Protein AF-A0A7J9D6Z8-F1 (afdb_monomer)

S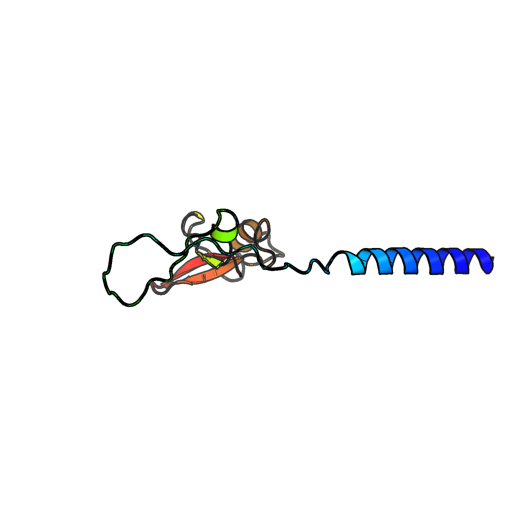tructure (mmCIF, N/CA/C/O backbone):
data_AF-A0A7J9D6Z8-F1
#
_entry.id   AF-A0A7J9D6Z8-F1
#
loop_
_atom_site.group_PDB
_atom_site.id
_atom_site.type_symbol
_atom_site.label_atom_id
_atom_site.label_alt_id
_atom_site.label_comp_id
_atom_site.label_asym_id
_atom_site.label_entity_id
_atom_site.label_seq_id
_atom_site.pdbx_PDB_ins_code
_atom_site.Cartn_x
_atom_site.Cartn_y
_atom_site.Cartn_z
_atom_site.occupancy
_atom_site.B_iso_or_equiv
_atom_site.auth_seq_id
_atom_site.auth_comp_id
_atom_site.auth_asym_id
_atom_site.auth_atom_id
_atom_site.pdbx_PDB_model_num
ATOM 1 N N . MET A 1 1 ? 38.909 1.991 31.484 1.00 69.38 1 MET A N 1
ATOM 2 C CA . MET A 1 1 ? 37.449 2.031 31.213 1.00 69.38 1 MET A CA 1
ATOM 3 C C . MET A 1 1 ? 37.018 3.200 30.320 1.00 69.38 1 MET A C 1
ATOM 5 O O . MET A 1 1 ? 36.115 3.006 29.520 1.00 69.38 1 MET A O 1
ATOM 9 N N . ALA A 1 2 ? 37.644 4.384 30.398 1.00 78.81 2 ALA A N 1
ATOM 10 C CA . ALA A 1 2 ? 37.302 5.527 29.532 1.00 78.81 2 ALA A CA 1
ATOM 11 C C . ALA A 1 2 ? 37.660 5.314 28.044 1.00 78.81 2 ALA A C 1
ATOM 13 O O . ALA A 1 2 ? 36.852 5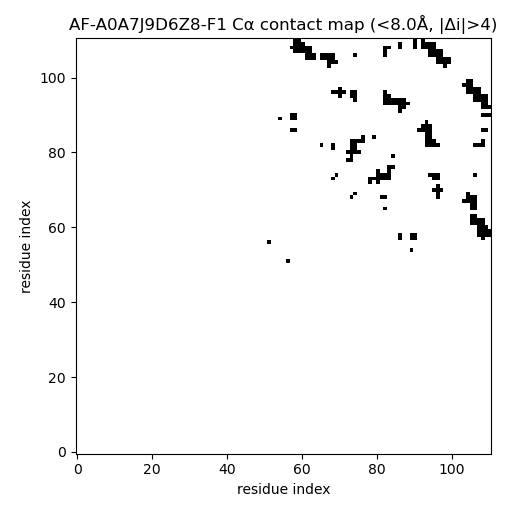.605 27.170 1.00 78.81 2 ALA A O 1
ATOM 14 N N . ILE A 1 3 ? 38.828 4.724 27.762 1.00 82.50 3 ILE A N 1
ATOM 15 C CA . ILE A 1 3 ? 39.296 4.440 26.390 1.00 82.50 3 ILE A CA 1
ATOM 16 C C . ILE A 1 3 ? 38.344 3.481 25.661 1.00 82.50 3 ILE A C 1
ATOM 18 O O . ILE A 1 3 ? 38.007 3.696 24.505 1.00 82.50 3 ILE A O 1
ATOM 22 N N . LEU A 1 4 ? 37.839 2.465 26.365 1.00 80.81 4 LEU A N 1
ATOM 23 C CA . LEU A 1 4 ? 36.901 1.499 25.799 1.00 80.81 4 LEU A CA 1
ATOM 24 C C . LEU A 1 4 ? 35.569 2.162 25.394 1.00 80.81 4 LEU A C 1
ATOM 26 O O . LEU A 1 4 ? 35.044 1.875 24.325 1.00 80.81 4 LEU A O 1
ATOM 30 N N . LYS A 1 5 ? 35.063 3.112 26.196 1.00 81.31 5 LYS A N 1
ATOM 31 C CA . LYS A 1 5 ? 33.860 3.897 25.859 1.00 81.31 5 LYS A CA 1
ATOM 32 C C . LYS A 1 5 ? 34.067 4.794 24.637 1.00 81.31 5 LYS A C 1
ATOM 34 O O . LYS A 1 5 ? 33.159 4.922 23.822 1.00 81.31 5 LYS A O 1
ATOM 39 N N . LEU A 1 6 ? 35.254 5.387 24.503 1.00 81.44 6 LEU A N 1
ATOM 40 C CA . LEU A 1 6 ? 35.615 6.181 23.328 1.00 81.44 6 LEU A CA 1
ATOM 41 C C . LEU A 1 6 ? 35.620 5.310 22.069 1.00 81.44 6 LEU A C 1
ATOM 43 O O . LEU A 1 6 ? 34.989 5.683 21.088 1.00 81.44 6 LEU A O 1
ATOM 47 N N . LEU A 1 7 ? 36.236 4.126 22.120 1.00 84.88 7 LEU A N 1
ATOM 48 C CA . LEU A 1 7 ? 36.262 3.195 20.986 1.00 84.88 7 LEU A CA 1
ATOM 49 C C . LEU A 1 7 ? 34.854 2.768 20.546 1.00 84.88 7 LEU A C 1
ATOM 51 O O . LEU A 1 7 ? 34.571 2.779 19.352 1.00 84.88 7 LEU A O 1
ATOM 55 N N . PHE A 1 8 ? 33.954 2.466 21.487 1.00 85.44 8 PHE A N 1
ATOM 56 C CA . PHE A 1 8 ? 32.563 2.138 21.156 1.00 85.44 8 PHE A CA 1
ATOM 57 C C . PHE A 1 8 ? 31.804 3.322 20.544 1.00 85.44 8 PHE A C 1
ATOM 59 O O . PHE A 1 8 ? 31.066 3.135 19.582 1.00 85.44 8 PHE A O 1
ATOM 66 N N . SER A 1 9 ? 32.014 4.538 21.055 1.00 85.88 9 SER A N 1
ATOM 67 C CA . SER A 1 9 ? 31.397 5.749 20.501 1.00 85.88 9 SER A CA 1
ATOM 68 C C . SER A 1 9 ? 31.870 6.030 19.069 1.00 85.88 9 SER A C 1
ATOM 70 O O . SER A 1 9 ? 31.058 6.262 18.174 1.00 85.88 9 SER A O 1
ATOM 72 N N . PHE A 1 10 ? 33.180 5.923 18.820 1.00 86.44 10 PHE A N 1
ATOM 73 C CA . PHE A 1 10 ? 33.747 6.087 17.481 1.00 86.44 10 PHE A CA 1
ATOM 74 C C . PHE A 1 10 ? 33.269 5.002 16.514 1.00 86.44 10 PHE A C 1
ATOM 76 O O . PHE A 1 10 ? 32.935 5.317 15.376 1.00 86.44 10 PHE A O 1
ATOM 83 N N . LEU A 1 11 ? 33.186 3.744 16.960 1.00 88.50 11 LEU A N 1
ATOM 84 C CA . LEU A 1 11 ? 32.679 2.646 16.138 1.00 88.50 11 LEU A CA 1
ATOM 85 C C . LEU A 1 11 ? 31.225 2.893 15.709 1.00 88.50 11 LEU A C 1
ATOM 87 O O . LEU A 1 11 ? 30.910 2.764 14.530 1.00 88.50 11 LEU A O 1
ATOM 91 N N . MET A 1 12 ? 30.361 3.307 16.639 1.00 85.44 12 MET A N 1
ATOM 92 C CA . MET A 1 12 ? 28.957 3.612 16.340 1.00 85.44 12 MET A CA 1
ATOM 93 C C . MET A 1 12 ? 28.811 4.789 15.375 1.00 85.44 12 MET A C 1
ATOM 95 O O . MET A 1 12 ? 27.993 4.732 14.460 1.00 85.44 12 MET A O 1
ATOM 99 N N . LEU A 1 13 ? 29.638 5.829 15.525 1.00 86.06 13 LEU A N 1
ATOM 100 C CA . LEU A 1 13 ? 29.644 6.966 14.608 1.00 86.06 13 LEU A CA 1
ATOM 101 C C . LEU A 1 13 ? 30.069 6.552 13.192 1.00 86.06 13 LEU A C 1
ATOM 103 O O . LEU A 1 13 ? 29.459 6.986 12.220 1.00 86.06 13 LEU A O 1
ATOM 107 N N . MET A 1 14 ? 31.084 5.693 13.066 1.00 83.56 14 MET A N 1
ATOM 108 C CA . MET A 1 14 ? 31.531 5.195 11.762 1.00 83.56 14 MET A CA 1
ATOM 109 C C . MET A 1 14 ? 30.462 4.330 11.088 1.00 83.56 14 MET A C 1
ATOM 111 O O . MET A 1 14 ? 30.209 4.520 9.902 1.00 83.56 14 MET A O 1
ATOM 115 N N . ILE A 1 15 ? 29.787 3.454 11.842 1.00 82.38 15 ILE A N 1
ATOM 116 C CA . ILE A 1 15 ? 28.663 2.648 11.336 1.00 82.38 15 ILE A CA 1
ATOM 117 C C . ILE A 1 15 ? 27.521 3.560 10.867 1.00 82.38 15 ILE A C 1
ATOM 119 O O . ILE A 1 15 ? 27.031 3.410 9.749 1.00 82.38 15 ILE A O 1
ATOM 123 N N . TYR A 1 16 ? 27.147 4.557 11.674 1.00 82.75 16 TYR A N 1
ATOM 124 C CA . TYR A 1 16 ? 26.110 5.527 11.319 1.00 82.75 16 TYR A CA 1
ATOM 125 C C . TYR A 1 16 ? 26.449 6.289 10.028 1.00 82.75 16 TYR A C 1
ATOM 127 O O . TYR A 1 16 ? 25.622 6.386 9.124 1.00 82.75 16 TYR A O 1
ATOM 135 N N . LEU A 1 17 ? 27.689 6.770 9.893 1.00 74.38 17 LEU A N 1
ATOM 136 C CA . LEU A 1 17 ? 28.152 7.467 8.690 1.00 74.38 17 LEU A CA 1
ATOM 137 C C . LEU A 1 17 ? 28.165 6.568 7.445 1.00 74.38 17 LEU A C 1
ATOM 139 O O . LEU A 1 17 ? 27.920 7.066 6.347 1.00 74.38 17 LEU A O 1
ATOM 143 N N . THR A 1 18 ? 28.439 5.266 7.582 1.00 71.69 18 THR A N 1
ATOM 144 C CA . THR A 1 18 ? 28.346 4.328 6.452 1.00 71.69 18 THR A CA 1
ATOM 145 C C . THR A 1 18 ? 26.906 4.046 6.041 1.00 71.69 18 THR A C 1
ATOM 147 O O . THR A 1 18 ? 26.643 3.989 4.8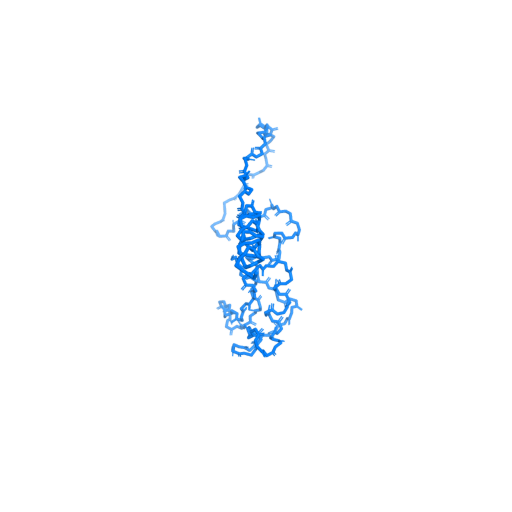44 1.00 71.69 18 THR A O 1
ATOM 150 N N . SER A 1 19 ? 25.971 3.948 6.992 1.00 62.22 19 SER A N 1
ATOM 151 C CA . SER A 1 19 ? 24.548 3.752 6.687 1.00 62.22 19 SER A CA 1
ATOM 152 C C . SER A 1 19 ? 23.953 4.947 5.939 1.00 62.22 19 SER A C 1
ATOM 154 O O . SER A 1 19 ? 23.237 4.759 4.967 1.00 62.22 19 SER A O 1
ATOM 156 N N . VAL A 1 20 ? 24.308 6.180 6.323 1.00 63.03 20 VAL A N 1
ATOM 157 C CA . VAL A 1 20 ? 23.796 7.403 5.668 1.00 63.03 20 VAL A CA 1
ATOM 158 C C . VAL A 1 20 ? 24.329 7.577 4.235 1.00 63.03 20 VAL A C 1
ATOM 160 O O . VAL A 1 20 ? 23.689 8.220 3.409 1.00 63.03 20 VAL A O 1
ATOM 163 N N . ARG A 1 21 ? 25.489 6.998 3.895 1.00 57.66 21 ARG A N 1
ATOM 164 C CA . ARG A 1 21 ? 26.068 7.093 2.539 1.00 57.66 21 ARG A CA 1
ATOM 165 C C . ARG A 1 21 ? 25.448 6.132 1.518 1.00 57.66 21 ARG A C 1
ATOM 167 O O . ARG A 1 21 ? 25.812 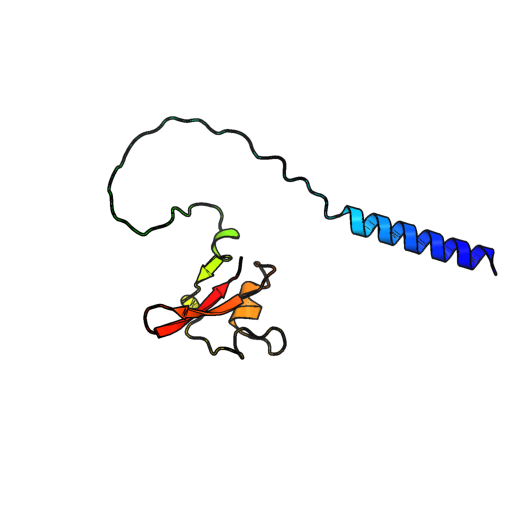6.217 0.348 1.00 57.66 21 ARG A O 1
ATOM 174 N N . ALA A 1 22 ? 24.548 5.235 1.923 1.00 50.03 22 ALA A N 1
ATOM 175 C CA . ALA A 1 22 ? 23.922 4.277 1.011 1.00 50.03 22 ALA A CA 1
ATOM 176 C C . ALA A 1 22 ? 22.794 4.880 0.143 1.00 50.03 22 ALA A C 1
ATOM 178 O O . ALA A 1 22 ? 22.460 4.290 -0.878 1.00 50.03 22 ALA A O 1
ATOM 179 N N . ASP A 1 23 ? 22.280 6.073 0.474 1.00 51.44 23 ASP A N 1
ATOM 180 C CA . ASP A 1 23 ? 21.116 6.689 -0.197 1.00 51.44 23 ASP A CA 1
ATOM 181 C C . ASP A 1 23 ? 21.453 7.811 -1.194 1.00 51.44 23 ASP A C 1
ATOM 183 O O . ASP A 1 23 ? 20.579 8.541 -1.654 1.00 51.44 23 ASP A O 1
ATOM 187 N N . THR A 1 24 ? 22.724 7.984 -1.568 1.00 52.38 24 THR A N 1
ATOM 188 C CA . THR A 1 24 ? 23.115 8.967 -2.600 1.00 52.38 24 THR A CA 1
ATOM 189 C C . THR A 1 24 ? 23.531 8.284 -3.901 1.00 52.38 24 THR A C 1
ATOM 191 O O . THR A 1 24 ? 24.626 8.497 -4.416 1.00 52.38 24 THR A O 1
ATOM 194 N N . GLN A 1 25 ? 22.645 7.457 -4.464 1.00 47.69 25 GLN A N 1
ATOM 195 C CA . GLN A 1 25 ? 22.709 7.126 -5.888 1.00 47.69 25 GLN A CA 1
ATOM 196 C C . GLN A 1 25 ? 22.101 8.285 -6.677 1.00 47.69 25 GLN A C 1
ATOM 198 O O . GLN A 1 25 ? 20.894 8.388 -6.876 1.00 47.69 25 GLN A O 1
ATOM 203 N N . ILE A 1 26 ? 22.985 9.180 -7.112 1.00 52.22 26 ILE A N 1
ATOM 204 C CA . ILE A 1 26 ? 22.732 10.104 -8.212 1.00 52.22 26 ILE A CA 1
ATOM 205 C C . ILE A 1 26 ? 22.407 9.239 -9.438 1.00 52.22 26 ILE A C 1
ATOM 207 O O . ILE A 1 26 ? 23.303 8.655 -10.048 1.00 52.22 26 ILE A O 1
ATOM 211 N N . HIS A 1 27 ? 21.124 9.130 -9.787 1.00 43.06 27 HIS A N 1
ATOM 212 C CA . HIS A 1 27 ? 20.698 8.586 -11.072 1.00 43.06 27 HIS A CA 1
ATOM 213 C C . HIS A 1 27 ? 21.056 9.616 -12.151 1.00 43.06 27 HIS A C 1
ATOM 215 O O . HIS A 1 27 ? 20.284 10.523 -12.441 1.00 43.06 27 HIS A O 1
ATOM 221 N N . ASN A 1 28 ? 22.276 9.519 -12.683 1.00 45.34 28 ASN A N 1
ATOM 222 C CA . ASN A 1 28 ? 22.661 10.215 -13.905 1.00 45.34 28 ASN A CA 1
ATOM 223 C C . ASN A 1 28 ? 21.856 9.624 -15.068 1.00 45.34 28 ASN A C 1
ATOM 225 O O . ASN A 1 28 ? 21.897 8.415 -15.307 1.00 45.34 28 ASN A O 1
ATOM 229 N N . ASP A 1 29 ? 21.133 10.500 -15.760 1.00 43.69 29 ASP A N 1
ATOM 230 C CA . ASP A 1 29 ? 20.260 10.196 -16.885 1.00 43.69 29 ASP A CA 1
ATOM 231 C C . ASP A 1 29 ? 20.919 9.296 -17.942 1.00 43.69 29 ASP A C 1
ATOM 233 O O . ASP A 1 29 ? 22.057 9.493 -18.377 1.00 43.69 29 ASP A O 1
ATOM 237 N N . SER A 1 30 ? 20.153 8.290 -18.360 1.00 55.75 30 SER A N 1
ATOM 238 C CA . SER A 1 30 ? 20.490 7.351 -19.428 1.00 55.75 30 SER A CA 1
ATOM 239 C C . SER A 1 30 ? 20.542 8.005 -20.823 1.00 55.75 30 SER A C 1
ATOM 241 O O . SER A 1 30 ? 19.969 9.074 -21.039 1.00 55.75 30 SER A O 1
ATOM 243 N N . PRO A 1 31 ? 21.219 7.354 -21.792 1.00 52.19 31 PRO A N 1
ATOM 244 C CA . PRO A 1 31 ? 21.597 7.950 -23.067 1.00 52.19 31 PRO A CA 1
ATOM 245 C C . PRO A 1 31 ? 20.429 8.115 -24.046 1.00 52.19 31 PRO A C 1
ATOM 247 O O . PRO A 1 31 ? 19.500 7.311 -24.114 1.00 52.19 31 PRO A O 1
ATOM 250 N N . ILE A 1 32 ? 20.559 9.170 -24.849 1.00 51.34 32 ILE A N 1
ATOM 251 C CA . ILE A 1 32 ? 19.757 9.536 -26.018 1.00 51.34 32 ILE A CA 1
ATOM 252 C C . ILE A 1 32 ? 19.669 8.342 -26.982 1.00 51.34 32 ILE A C 1
ATOM 254 O O . ILE A 1 32 ? 20.701 7.883 -27.471 1.00 51.34 32 ILE A O 1
ATOM 258 N N . ILE A 1 33 ? 18.454 7.881 -27.305 1.00 44.53 33 ILE A N 1
ATOM 259 C CA . ILE A 1 33 ? 18.224 6.998 -28.457 1.00 44.53 33 ILE A CA 1
ATOM 260 C C . ILE A 1 33 ? 17.326 7.715 -29.466 1.00 44.53 33 ILE A C 1
ATOM 262 O O . ILE A 1 33 ? 16.149 7.964 -29.228 1.00 44.53 33 ILE A O 1
ATOM 266 N N . ASP A 1 34 ? 18.014 8.092 -30.537 1.00 35.75 34 ASP A N 1
ATOM 267 C CA . ASP A 1 34 ? 17.658 8.273 -31.940 1.00 35.75 34 ASP A CA 1
ATOM 268 C C . ASP A 1 34 ? 16.196 8.515 -32.356 1.00 35.75 34 ASP A C 1
ATOM 270 O O . ASP A 1 34 ? 15.271 7.734 -32.133 1.00 35.75 34 ASP A O 1
ATOM 274 N N . ARG A 1 35 ? 16.042 9.624 -33.073 1.00 52.84 35 ARG A N 1
ATOM 275 C CA . ARG A 1 35 ? 14.822 10.167 -33.653 1.00 52.84 35 ARG A CA 1
ATOM 276 C C . ARG A 1 35 ? 14.812 9.717 -35.105 1.00 52.84 35 ARG A C 1
ATOM 278 O O . ARG A 1 35 ? 15.505 10.353 -35.882 1.00 52.84 35 ARG A O 1
ATOM 285 N N . ASN A 1 36 ? 14.072 8.652 -35.440 1.00 59.16 36 ASN A N 1
ATOM 286 C CA . ASN A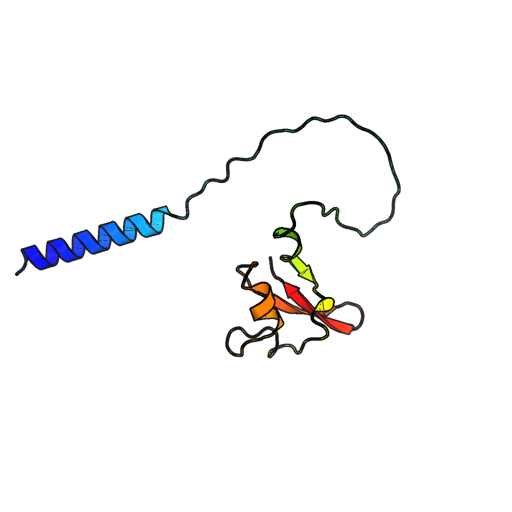 1 36 ? 13.510 8.387 -36.778 1.00 59.16 36 ASN A CA 1
ATOM 287 C C . ASN A 1 36 ? 12.729 7.054 -36.832 1.00 59.16 36 ASN A C 1
ATOM 289 O O . ASN A 1 36 ? 13.320 6.007 -37.075 1.00 59.16 36 ASN A O 1
ATOM 293 N N . SER A 1 37 ? 11.397 7.093 -36.706 1.00 45.72 37 SER A N 1
ATOM 294 C CA . SER A 1 37 ? 10.494 6.271 -37.539 1.00 45.72 37 SER A CA 1
ATOM 295 C C . SER A 1 37 ? 9.031 6.751 -37.415 1.00 45.72 37 SER A C 1
ATOM 297 O O . SER A 1 37 ? 8.659 7.198 -36.329 1.00 45.72 37 SER A O 1
ATOM 299 N N . PRO A 1 38 ? 8.214 6.714 -38.491 1.00 60.41 38 PRO A N 1
ATOM 300 C CA . PRO A 1 38 ? 6.916 7.390 -38.590 1.00 60.41 38 PRO A CA 1
ATOM 301 C C . PRO A 1 38 ? 5.705 6.469 -38.315 1.00 60.41 38 PRO A C 1
ATOM 303 O O . PRO A 1 38 ? 5.838 5.250 -38.411 1.00 60.41 38 PRO A O 1
ATOM 306 N N . PHE A 1 39 ? 4.517 7.091 -38.150 1.00 46.50 39 PHE A N 1
ATOM 307 C CA . PHE A 1 39 ? 3.152 6.526 -38.329 1.00 46.50 39 PHE A CA 1
ATOM 308 C C . PHE A 1 39 ? 2.537 5.862 -37.067 1.00 46.50 39 PHE A C 1
ATOM 310 O O . PHE A 1 39 ? 3.074 4.875 -36.582 1.00 46.50 39 PHE A O 1
ATOM 317 N N . TYR A 1 40 ? 1.445 6.332 -36.440 1.00 46.31 40 TYR A N 1
ATOM 318 C CA . TYR A 1 40 ? 0.208 6.980 -36.922 1.00 46.31 40 TYR A CA 1
ATOM 319 C C . TYR A 1 40 ? -0.311 8.095 -35.984 1.00 46.31 40 TYR A C 1
ATOM 321 O O . TYR A 1 40 ? -0.130 8.022 -34.769 1.00 46.31 40 TYR A O 1
ATOM 329 N N . ASP A 1 41 ? -1.030 9.055 -36.572 1.00 48.81 41 ASP A N 1
ATOM 330 C CA . ASP A 1 41 ? -1.939 10.013 -35.927 1.00 48.81 41 ASP A CA 1
ATOM 331 C C . ASP A 1 41 ? -3.311 9.371 -35.616 1.00 48.81 41 ASP A C 1
ATOM 333 O O . ASP A 1 41 ? -3.847 8.690 -36.488 1.00 48.81 41 ASP A O 1
ATOM 337 N N . ASP A 1 42 ? -3.908 9.639 -34.442 1.00 39.12 42 ASP A N 1
ATOM 338 C CA . ASP A 1 42 ? -5.352 9.928 -34.291 1.00 39.12 42 ASP A CA 1
ATOM 339 C C . ASP A 1 42 ? -5.643 10.585 -32.921 1.00 39.12 42 ASP A C 1
ATOM 341 O O . ASP A 1 42 ? -5.008 10.283 -31.909 1.00 39.12 42 ASP A O 1
ATOM 345 N N . ILE A 1 43 ? -6.580 11.530 -32.907 1.00 66.12 43 ILE A N 1
ATOM 346 C CA . ILE A 1 43 ? -6.893 12.458 -31.818 1.00 66.12 43 ILE A CA 1
ATOM 347 C C . ILE A 1 43 ? -8.103 11.915 -31.055 1.00 66.12 43 ILE A C 1
ATOM 349 O O . ILE A 1 43 ? -9.194 11.872 -31.609 1.00 66.12 43 ILE A O 1
ATOM 353 N N . ASN A 1 44 ? -7.948 11.589 -29.769 1.00 41.28 44 ASN A N 1
ATOM 354 C CA . ASN A 1 44 ? -9.042 11.640 -28.794 1.00 41.28 44 ASN A CA 1
ATOM 355 C C . ASN A 1 44 ? -8.476 12.007 -27.416 1.00 41.28 44 ASN A C 1
ATOM 357 O O . ASN A 1 44 ? -7.525 11.394 -26.933 1.00 41.28 44 ASN A O 1
ATOM 361 N N . GLU A 1 45 ? -9.042 13.049 -26.808 1.00 49.66 45 GLU A N 1
ATOM 362 C CA . GLU A 1 45 ? -8.731 13.482 -25.448 1.00 49.66 45 GLU A CA 1
ATOM 363 C C . GLU A 1 45 ? -8.911 12.321 -24.453 1.00 49.66 45 GLU A C 1
ATOM 365 O O . GLU A 1 45 ? -9.980 11.717 -24.386 1.00 49.66 45 GLU A O 1
ATOM 370 N N . GLY A 1 46 ? -7.873 12.042 -23.654 1.00 49.41 46 GLY A N 1
ATOM 371 C CA . GLY A 1 46 ? -7.973 11.195 -22.460 1.00 49.41 46 GLY A CA 1
ATOM 372 C C . GLY A 1 46 ? -7.344 9.801 -22.546 1.00 49.41 46 GLY A C 1
ATOM 373 O O . GLY A 1 46 ? -8.028 8.817 -22.292 1.00 49.41 46 GLY A O 1
ATOM 374 N N . ALA A 1 47 ? -6.042 9.695 -22.825 1.00 43.66 47 ALA A N 1
ATOM 375 C CA . ALA A 1 47 ? -5.244 8.524 -22.444 1.00 43.66 47 ALA A CA 1
ATOM 376 C C . ALA A 1 47 ? -3.755 8.898 -22.349 1.00 43.66 47 ALA A C 1
ATOM 378 O O . ALA A 1 47 ? -3.142 9.349 -23.315 1.00 43.66 47 ALA A O 1
ATOM 379 N N . GLU A 1 48 ? -3.191 8.745 -21.155 1.00 45.91 48 GLU A N 1
ATOM 380 C CA . GLU A 1 48 ? -1.776 8.942 -20.825 1.00 45.91 48 GLU A CA 1
ATOM 381 C C . GLU A 1 48 ? -0.891 7.911 -21.566 1.00 45.91 48 GLU A C 1
ATOM 383 O O . GLU A 1 48 ? -1.274 6.740 -21.642 1.00 45.91 48 GLU A O 1
ATOM 388 N N . PRO A 1 49 ? 0.295 8.267 -22.105 1.00 49.88 49 PRO A N 1
ATOM 389 C CA . PRO A 1 49 ? 1.132 7.312 -22.818 1.00 49.88 49 PRO A CA 1
ATOM 390 C C . PRO A 1 49 ? 2.024 6.575 -21.815 1.00 49.88 49 PRO A C 1
ATOM 392 O O . PRO A 1 49 ? 3.078 7.079 -21.427 1.00 49.88 49 PRO A O 1
ATOM 395 N N . VAL A 1 50 ? 1.640 5.370 -21.392 1.00 44.41 50 VAL A N 1
ATOM 396 C CA . VAL A 1 50 ? 2.490 4.564 -20.502 1.00 44.41 50 VAL A CA 1
ATOM 397 C C . VAL A 1 50 ? 2.937 3.287 -21.199 1.00 44.41 50 VAL A C 1
ATOM 399 O O . VAL A 1 50 ? 2.291 2.249 -21.149 1.00 44.41 50 VAL A O 1
ATOM 402 N N . ALA A 1 51 ? 4.121 3.362 -21.801 1.00 58.81 51 ALA A N 1
ATOM 403 C CA . ALA A 1 51 ? 4.980 2.203 -21.981 1.00 58.81 51 ALA A CA 1
ATOM 404 C C . ALA A 1 51 ? 6.314 2.478 -21.277 1.00 58.81 51 ALA A C 1
ATOM 406 O O . ALA A 1 51 ? 7.150 3.207 -21.813 1.00 58.81 51 ALA A O 1
ATOM 407 N N . LYS A 1 52 ? 6.521 1.897 -20.083 1.00 37.78 52 LYS A N 1
ATOM 408 C CA . LYS A 1 52 ? 7.842 1.394 -19.656 1.00 37.78 52 LYS A CA 1
ATOM 409 C C . LYS A 1 52 ? 7.813 0.569 -18.361 1.00 37.78 52 LYS A C 1
ATOM 411 O O . LYS A 1 52 ? 7.491 1.089 -17.300 1.00 37.78 52 LYS A O 1
ATOM 416 N N . SER A 1 53 ? 8.320 -0.657 -18.524 1.00 42.84 53 SER A N 1
ATOM 417 C CA . SER A 1 53 ? 8.881 -1.647 -17.587 1.00 42.84 53 SER A CA 1
ATOM 418 C C . SER A 1 53 ? 7.975 -2.253 -16.517 1.00 42.84 53 SER A C 1
ATOM 420 O O . SER A 1 53 ? 7.427 -1.558 -15.671 1.00 42.84 53 SER A O 1
ATOM 422 N N . ASP A 1 54 ? 7.943 -3.579 -16.489 1.00 54.75 54 ASP A N 1
ATOM 423 C CA . ASP A 1 54 ? 6.943 -4.406 -15.815 1.00 54.75 54 ASP A CA 1
ATOM 424 C C . ASP A 1 54 ? 6.928 -4.363 -14.271 1.00 54.75 54 ASP A C 1
ATOM 426 O O . ASP A 1 54 ? 5.927 -4.756 -13.688 1.00 54.75 54 ASP A O 1
ATOM 430 N N . ALA A 1 55 ? 7.920 -3.774 -13.590 1.00 51.62 55 ALA A N 1
ATOM 431 C CA . ALA A 1 55 ? 7.815 -3.420 -12.157 1.00 51.62 55 ALA A CA 1
ATOM 432 C C . ALA A 1 55 ? 7.218 -2.012 -11.926 1.00 51.62 55 ALA A C 1
ATOM 434 O O . ALA A 1 55 ? 6.525 -1.765 -10.944 1.00 51.62 55 ALA A O 1
ATOM 435 N N . LYS A 1 56 ? 7.399 -1.101 -12.892 1.00 54.56 56 LYS A N 1
ATOM 436 C CA . LYS A 1 56 ? 6.738 0.215 -12.947 1.00 54.56 56 LYS A CA 1
ATOM 437 C C . LYS A 1 56 ? 5.281 0.109 -13.428 1.00 54.56 56 LYS A C 1
ATOM 439 O O . LYS A 1 56 ? 4.543 1.080 -13.337 1.00 54.56 56 LYS A O 1
ATOM 444 N N . SER A 1 57 ? 4.871 -1.065 -13.924 1.00 72.44 57 SER A N 1
ATOM 445 C CA . SER A 1 57 ? 3.481 -1.357 -14.309 1.00 72.44 57 SER A CA 1
ATOM 446 C C . SER A 1 57 ? 2.548 -1.559 -13.109 1.00 72.44 57 SER A C 1
ATOM 448 O O . SER A 1 57 ? 1.342 -1.391 -13.244 1.00 72.44 57 SER A O 1
ATOM 450 N N . LYS A 1 58 ? 3.099 -1.895 -11.933 1.00 88.38 58 LYS A N 1
ATOM 451 C CA . LYS A 1 58 ? 2.326 -2.134 -10.710 1.00 88.38 58 LYS A CA 1
ATOM 452 C C . LYS A 1 58 ? 2.083 -0.846 -9.929 1.00 88.38 58 LYS A C 1
ATOM 454 O O . LYS A 1 58 ? 0.951 -0.494 -9.629 1.00 88.38 58 LYS A O 1
ATOM 459 N N . CYS A 1 59 ? 3.135 -0.093 -9.626 1.00 94.44 59 CYS A N 1
ATOM 460 C CA . CYS A 1 59 ? 2.975 1.175 -8.913 1.00 94.44 59 CYS A CA 1
ATOM 461 C C . CYS A 1 59 ? 2.270 2.209 -9.788 1.00 94.44 59 CYS A C 1
ATOM 463 O O . CYS A 1 59 ? 2.380 2.162 -11.011 1.00 94.44 59 CYS A O 1
ATOM 465 N N . CYS A 1 60 ? 1.558 3.146 -9.164 1.00 93.88 60 CYS A N 1
ATOM 466 C CA . CYS A 1 60 ? 0.751 4.163 -9.839 1.00 93.88 60 CYS A CA 1
ATOM 467 C C . CYS A 1 60 ? -0.431 3.620 -10.658 1.00 93.88 60 CYS A C 1
ATOM 469 O O . CYS A 1 60 ? -0.977 4.350 -11.484 1.00 93.88 60 CYS A O 1
ATOM 471 N N . ASN A 1 61 ? -0.850 2.372 -10.442 1.00 94.12 61 ASN A N 1
ATOM 472 C CA . ASN A 1 61 ? -1.911 1.736 -11.218 1.00 94.12 61 ASN A CA 1
ATOM 473 C C . ASN A 1 61 ? -3.019 1.167 -10.322 1.00 94.12 61 ASN A C 1
ATOM 475 O O . ASN A 1 61 ? -2.821 0.880 -9.139 1.00 94.12 61 ASN A O 1
ATOM 479 N N . ASN A 1 62 ? -4.221 1.064 -10.894 1.00 95.19 62 ASN A N 1
ATOM 480 C CA . ASN A 1 62 ? -5.328 0.332 -10.285 1.00 95.19 62 ASN A CA 1
ATOM 481 C C . ASN A 1 62 ? -5.184 -1.163 -10.598 1.00 95.19 62 ASN A C 1
ATOM 483 O O . ASN A 1 62 ? -4.765 -1.522 -11.696 1.00 95.19 62 ASN A O 1
ATOM 487 N N . HIS A 1 63 ? -5.600 -2.008 -9.659 1.00 94.56 63 HIS A N 1
ATOM 488 C CA . HIS A 1 63 ? -5.518 -3.464 -9.747 1.00 94.56 63 HIS A CA 1
ATOM 489 C C . HIS A 1 63 ? -6.905 -4.108 -9.575 1.00 94.56 63 HIS A C 1
ATOM 491 O O . HIS A 1 63 ? -7.213 -4.636 -8.497 1.00 94.56 63 HIS A O 1
ATOM 497 N N . PRO A 1 64 ? -7.776 -4.059 -10.604 1.00 94.38 64 PRO A N 1
ATOM 498 C CA . PRO A 1 64 ? -9.111 -4.662 -10.558 1.00 94.38 64 PRO A CA 1
ATOM 499 C C . PRO A 1 64 ? -9.077 -6.187 -10.370 1.00 94.38 64 PRO A C 1
ATOM 501 O O . PRO A 1 64 ? -10.036 -6.771 -9.863 1.00 94.38 64 PRO A O 1
ATOM 504 N N . GLU A 1 65 ? -7.971 -6.850 -10.718 1.00 95.50 65 GLU A N 1
ATOM 505 C CA . GLU A 1 65 ? -7.756 -8.285 -10.524 1.00 95.50 65 GLU A CA 1
ATOM 506 C C . GLU A 1 65 ? -7.745 -8.710 -9.047 1.00 95.50 65 GLU A C 1
ATOM 508 O O . GLU A 1 65 ? -7.994 -9.876 -8.742 1.00 95.50 65 GLU A O 1
ATOM 513 N N . LEU A 1 66 ? -7.519 -7.771 -8.120 1.00 94.50 66 LEU A N 1
ATOM 514 C CA . LEU A 1 66 ? -7.631 -8.003 -6.675 1.00 94.50 66 LEU A CA 1
ATOM 515 C C . LEU A 1 66 ? -9.081 -7.935 -6.175 1.00 94.50 66 LEU A C 1
ATOM 517 O O . LEU A 1 66 ? -9.350 -8.215 -5.001 1.00 94.50 66 LEU A O 1
ATOM 521 N N . GLY A 1 67 ? -10.021 -7.572 -7.049 1.00 93.94 67 GLY A N 1
ATOM 522 C CA . GLY A 1 67 ? -11.428 -7.375 -6.733 1.00 93.94 67 GLY A CA 1
ATOM 523 C C . GLY A 1 67 ? -11.691 -6.133 -5.879 1.00 93.94 67 GLY A C 1
ATOM 524 O O . GLY A 1 67 ? -10.801 -5.331 -5.594 1.00 93.94 67 GLY A O 1
ATOM 525 N N . LYS A 1 68 ? -12.947 -5.993 -5.437 1.00 94.69 68 LYS A N 1
ATOM 526 C CA . LYS A 1 68 ? -13.379 -4.872 -4.588 1.00 94.69 68 LYS A CA 1
ATOM 527 C C . LYS A 1 68 ? -12.598 -4.825 -3.277 1.00 94.69 68 LYS A C 1
ATOM 529 O O . LYS A 1 68 ? -12.193 -5.869 -2.760 1.00 94.69 68 LYS A O 1
ATOM 534 N N . CYS A 1 69 ? -12.431 -3.628 -2.731 1.00 97.75 69 CYS A N 1
ATOM 535 C CA . CYS A 1 69 ? -11.793 -3.418 -1.437 1.00 97.75 69 CYS A CA 1
ATOM 536 C C . CYS A 1 69 ? -12.667 -2.590 -0.481 1.00 97.75 69 CYS A C 1
ATOM 538 O O . CYS A 1 69 ? -13.606 -1.913 -0.911 1.00 97.75 69 CYS A O 1
ATOM 540 N N . ILE A 1 70 ? -12.348 -2.653 0.811 1.00 97.50 70 ILE A N 1
ATOM 541 C CA . ILE A 1 70 ? -12.987 -1.913 1.901 1.00 97.50 70 ILE A CA 1
ATOM 542 C C . ILE A 1 70 ? -12.010 -0.850 2.434 1.00 97.50 70 ILE A C 1
ATOM 544 O O . ILE A 1 70 ? -10.948 -1.208 2.955 1.00 97.50 70 ILE A O 1
ATOM 548 N N . PRO A 1 71 ? -12.352 0.450 2.353 1.00 96.88 71 PRO A N 1
ATOM 549 C CA . PRO A 1 71 ? -11.533 1.516 2.929 1.00 96.88 71 PRO A CA 1
ATOM 550 C C . PRO A 1 71 ? -11.352 1.375 4.446 1.00 96.88 71 PRO A C 1
ATOM 552 O O . PRO A 1 71 ? -12.314 1.140 5.176 1.00 96.88 71 PRO A O 1
ATOM 555 N N . GLY A 1 72 ? -10.127 1.565 4.927 1.00 95.00 72 GLY A N 1
ATOM 556 C CA . GLY A 1 72 ? -9.713 1.427 6.325 1.00 95.00 72 GLY A CA 1
ATOM 557 C C . GLY A 1 72 ? -9.394 -0.007 6.771 1.00 95.00 72 GLY A C 1
ATOM 558 O O . GLY A 1 72 ? -8.853 -0.195 7.869 1.00 95.00 72 GLY A O 1
ATOM 559 N N . GLU A 1 73 ? -9.713 -1.008 5.9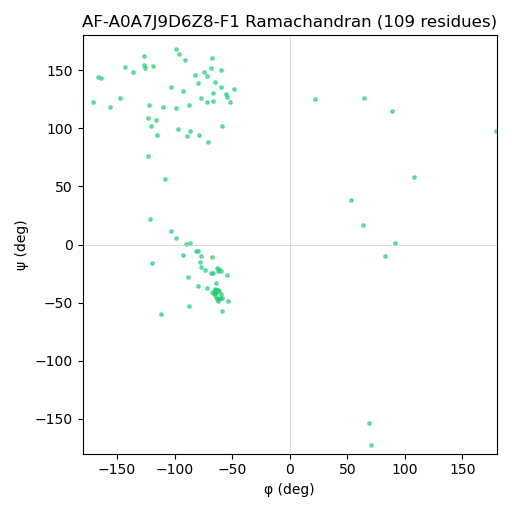46 1.00 97.06 73 GLU A N 1
ATOM 560 C CA . GLU A 1 73 ? -9.391 -2.419 6.185 1.00 97.06 73 GLU A CA 1
ATOM 561 C C . GLU A 1 73 ? -8.348 -2.915 5.184 1.00 97.06 73 GLU A C 1
ATOM 563 O O . GLU A 1 73 ? -7.251 -3.294 5.585 1.00 97.06 73 GLU A O 1
ATOM 568 N N . ASP A 1 74 ? -8.648 -2.854 3.884 1.00 97.56 74 ASP A N 1
ATOM 569 C CA . ASP A 1 74 ? -7.781 -3.414 2.843 1.00 97.56 74 ASP A CA 1
ATOM 570 C C . ASP A 1 74 ? -6.549 -2.552 2.529 1.00 97.56 74 ASP A C 1
ATOM 572 O O . ASP A 1 74 ? -5.577 -3.041 1.962 1.00 97.56 74 ASP A O 1
ATOM 576 N N . ASP A 1 75 ? -6.551 -1.276 2.886 1.00 96.75 75 ASP A N 1
ATOM 577 C CA . ASP A 1 75 ? -5.421 -0.347 2.763 1.00 96.75 75 ASP A CA 1
ATOM 578 C C . ASP A 1 75 ? -4.637 -0.165 4.068 1.00 96.75 75 ASP A C 1
ATOM 580 O O . ASP A 1 75 ? -3.733 0.664 4.145 1.00 96.75 75 ASP A O 1
ATOM 584 N N . ASN A 1 76 ? -4.974 -0.929 5.109 1.00 96.94 76 ASN A N 1
ATOM 585 C CA . ASN A 1 76 ? -4.394 -0.754 6.430 1.00 96.94 76 ASN A CA 1
ATOM 586 C C . ASN A 1 76 ? -3.078 -1.549 6.597 1.00 96.94 76 ASN A C 1
ATOM 588 O O . ASN A 1 76 ? -3.112 -2.784 6.529 1.00 96.94 76 ASN A O 1
ATOM 592 N N . PRO A 1 77 ? -1.943 -0.883 6.890 1.00 95.56 77 PRO A N 1
ATOM 593 C CA . PRO A 1 77 ? -0.657 -1.548 7.111 1.00 95.56 77 PRO A CA 1
ATOM 594 C C . PRO A 1 77 ? -0.611 -2.427 8.368 1.00 95.56 77 PRO A C 1
ATOM 596 O O . PRO A 1 77 ? 0.174 -3.368 8.425 1.00 95.56 77 PRO A O 1
ATOM 599 N N . ASP A 1 78 ? -1.453 -2.147 9.364 1.00 96.62 78 ASP A N 1
ATOM 600 C CA . ASP A 1 78 ? -1.461 -2.827 10.665 1.00 96.62 78 ASP A CA 1
ATOM 601 C C . ASP A 1 78 ? -2.422 -4.026 10.714 1.00 96.62 78 ASP A C 1
ATOM 603 O O . ASP A 1 78 ? -2.458 -4.758 11.705 1.00 96.62 78 ASP A O 1
ATOM 607 N N . LYS A 1 79 ? -3.251 -4.208 9.678 1.00 92.25 79 LYS A N 1
ATOM 608 C CA . LYS A 1 79 ? -4.309 -5.235 9.629 1.00 92.25 79 LYS A CA 1
ATOM 609 C C . LYS A 1 79 ? -4.159 -6.209 8.465 1.00 92.25 79 LYS A C 1
ATOM 611 O O . LYS A 1 79 ? -5.149 -6.804 8.046 1.00 92.25 79 LYS A O 1
ATOM 616 N N . ASP A 1 80 ? -2.950 -6.344 7.930 1.00 91.31 80 ASP A N 1
ATOM 617 C CA . ASP A 1 80 ? -2.685 -7.164 6.748 1.00 91.31 80 ASP A CA 1
ATOM 618 C C . ASP A 1 80 ? -3.592 -6.803 5.554 1.00 91.31 80 ASP A C 1
ATOM 620 O O . ASP A 1 80 ? -4.050 -7.677 4.811 1.00 91.31 80 ASP A O 1
ATOM 624 N N . GLY A 1 81 ? -3.866 -5.506 5.372 1.00 97.00 81 GLY A N 1
ATOM 625 C CA . GLY A 1 81 ? -4.772 -5.024 4.339 1.00 97.00 81 GLY A CA 1
ATOM 626 C C . GLY A 1 81 ? -4.360 -5.521 2.954 1.00 97.00 81 GLY A C 1
ATOM 627 O O . GLY A 1 81 ? -3.202 -5.392 2.556 1.00 97.00 81 GLY A O 1
ATOM 628 N N . LYS A 1 82 ? -5.302 -6.092 2.197 1.00 97.06 82 LYS A N 1
ATOM 629 C CA . LYS A 1 82 ? -5.035 -6.699 0.883 1.00 97.06 82 LYS A CA 1
ATOM 630 C C . LYS A 1 82 ? -4.326 -5.749 -0.087 1.00 97.06 82 LYS A C 1
ATOM 632 O O . LYS A 1 82 ? -3.348 -6.144 -0.719 1.00 97.06 82 LYS A O 1
ATOM 637 N N . CYS A 1 83 ? -4.822 -4.520 -0.227 1.00 97.62 83 CYS A N 1
ATOM 638 C CA . CYS A 1 83 ? -4.237 -3.510 -1.107 1.00 97.62 83 CYS A CA 1
ATOM 639 C C . CYS A 1 83 ? -2.851 -3.092 -0.611 1.00 97.62 83 CYS A C 1
ATOM 641 O O . CYS A 1 83 ? -1.921 -3.003 -1.411 1.00 97.62 83 CYS A O 1
ATOM 643 N N . TRP A 1 84 ? -2.698 -2.892 0.702 1.00 97.50 84 TRP A N 1
ATOM 644 C CA . TRP A 1 84 ? -1.405 -2.574 1.302 1.00 97.50 84 TRP A CA 1
ATOM 645 C C . TRP A 1 84 ? -0.376 -3.674 1.021 1.00 97.50 84 TRP A C 1
ATOM 647 O O . TRP A 1 84 ? 0.650 -3.419 0.392 1.00 97.50 84 TRP A O 1
ATOM 657 N N . ASN A 1 85 ? -0.690 -4.906 1.418 1.00 96.94 85 ASN A N 1
ATOM 658 C CA . ASN A 1 85 ? 0.194 -6.062 1.323 1.00 96.94 85 ASN A CA 1
ATOM 659 C C . ASN A 1 85 ? 0.558 -6.413 -0.116 1.00 96.94 85 ASN A C 1
ATOM 661 O O . ASN A 1 85 ? 1.702 -6.768 -0.389 1.00 96.94 85 ASN A O 1
ATOM 665 N N . TYR A 1 86 ? -0.391 -6.301 -1.048 1.00 96.06 86 TYR A N 1
ATOM 666 C CA . TYR A 1 86 ? -0.084 -6.513 -2.454 1.00 96.06 86 TYR A CA 1
ATOM 667 C C . TYR A 1 86 ? 0.928 -5.481 -2.950 1.00 96.06 86 TYR A C 1
ATOM 669 O O . TYR A 1 86 ? 1.920 -5.848 -3.574 1.00 96.06 86 TYR A O 1
ATOM 677 N N . CYS A 1 87 ? 0.704 -4.198 -2.672 1.00 96.38 87 CYS A N 1
ATOM 678 C CA . CYS A 1 87 ? 1.494 -3.125 -3.259 1.00 96.38 87 CYS A CA 1
ATOM 679 C C . CYS A 1 87 ? 2.853 -2.921 -2.581 1.00 96.38 87 CYS A C 1
ATOM 681 O O . CYS A 1 87 ? 3.819 -2.653 -3.287 1.00 96.38 87 CYS A O 1
ATOM 683 N N . ILE A 1 88 ? 2.961 -3.094 -1.259 1.00 95.25 88 ILE A N 1
ATOM 684 C CA . ILE A 1 88 ? 4.169 -2.750 -0.484 1.00 95.25 88 ILE A CA 1
ATOM 685 C C . ILE A 1 88 ? 5.425 -3.532 -0.897 1.00 95.25 88 ILE A C 1
ATOM 687 O O . ILE A 1 88 ? 6.540 -3.088 -0.649 1.00 95.25 88 ILE A O 1
ATOM 691 N N . VAL A 1 89 ? 5.249 -4.684 -1.553 1.00 90.62 89 VAL A N 1
ATOM 692 C CA . VAL A 1 89 ? 6.353 -5.521 -2.051 1.00 90.62 89 VAL A CA 1
ATOM 693 C C . VAL A 1 89 ? 7.166 -4.810 -3.135 1.00 90.62 89 VAL A C 1
ATOM 695 O O . VAL A 1 89 ? 8.388 -4.917 -3.141 1.00 90.62 89 VAL A O 1
ATOM 698 N N . ASP A 1 90 ? 6.492 -4.081 -4.028 1.00 90.00 90 ASP A N 1
ATOM 699 C CA . ASP A 1 90 ? 7.112 -3.456 -5.206 1.00 90.00 90 ASP A CA 1
ATOM 700 C C . ASP A 1 90 ? 6.971 -1.923 -5.206 1.00 90.00 90 ASP A C 1
ATOM 702 O O . ASP A 1 90 ? 7.682 -1.234 -5.935 1.00 90.00 90 ASP A O 1
ATOM 706 N N . CYS A 1 91 ? 6.066 -1.385 -4.382 1.00 92.88 91 CYS A N 1
ATOM 707 C CA . CYS A 1 91 ? 5.747 0.034 -4.268 1.00 92.88 91 CYS A CA 1
ATOM 708 C C . CYS A 1 91 ? 5.956 0.481 -2.823 1.00 92.88 91 CYS A C 1
ATOM 710 O O . CYS A 1 91 ? 5.159 0.152 -1.949 1.00 92.88 91 CYS A O 1
ATOM 712 N N . GLU A 1 92 ? 7.000 1.273 -2.572 1.00 88.88 92 GLU A N 1
ATOM 713 C CA . GLU A 1 92 ? 7.416 1.696 -1.222 1.00 88.88 92 GLU A CA 1
ATOM 714 C C . GLU A 1 92 ? 6.302 2.375 -0.411 1.00 88.88 92 GLU A C 1
ATOM 716 O O . GLU A 1 92 ? 6.309 2.342 0.818 1.00 88.88 92 GLU A O 1
ATOM 721 N N . ARG A 1 93 ? 5.325 2.986 -1.093 1.00 91.25 93 ARG A N 1
ATOM 722 C CA . ARG A 1 93 ? 4.190 3.678 -0.466 1.00 91.25 93 ARG A CA 1
ATOM 723 C C . ARG A 1 93 ? 2.973 2.782 -0.210 1.00 91.25 93 ARG A C 1
ATOM 725 O O . ARG A 1 93 ? 1.969 3.264 0.308 1.00 91.25 93 ARG A O 1
ATOM 732 N N . GLY A 1 94 ? 3.054 1.498 -0.555 1.00 95.06 94 GLY A N 1
ATOM 733 C CA . GLY A 1 94 ? 1.961 0.548 -0.396 1.00 95.06 94 GLY A CA 1
ATOM 734 C C . GLY A 1 94 ? 0.791 0.827 -1.338 1.00 95.06 94 GLY A C 1
ATOM 735 O O . GLY A 1 94 ? 0.951 1.357 -2.440 1.00 95.06 94 GLY A O 1
ATOM 736 N N . GLY A 1 95 ? -0.399 0.402 -0.923 1.00 96.69 95 GLY A N 1
ATOM 737 C CA . GLY A 1 95 ? -1.612 0.466 -1.731 1.00 96.69 95 GLY A CA 1
ATOM 738 C C . GLY A 1 95 ? -2.805 0.961 -0.936 1.00 96.69 95 GLY A C 1
ATOM 739 O O . GLY A 1 95 ? -2.910 0.701 0.260 1.00 96.69 95 GLY A O 1
ATOM 740 N N . VAL A 1 96 ? -3.708 1.658 -1.623 1.00 97.50 96 VAL A N 1
ATOM 741 C CA . VAL A 1 96 ? -4.913 2.261 -1.047 1.00 97.50 96 VAL A CA 1
ATOM 742 C C . VAL A 1 96 ? -6.178 1.697 -1.675 1.00 97.50 96 VAL A C 1
ATOM 744 O O . VAL A 1 96 ? -6.173 1.273 -2.830 1.00 97.50 96 VAL A O 1
ATOM 747 N N . CYS A 1 97 ? -7.280 1.733 -0.932 1.00 97.94 97 CYS A N 1
ATOM 748 C CA . CYS A 1 97 ? -8.586 1.348 -1.439 1.00 97.94 97 CYS A CA 1
ATOM 749 C C . CYS A 1 97 ? -9.297 2.566 -2.051 1.00 97.94 97 CYS A C 1
ATOM 751 O O . CYS A 1 97 ? -9.952 3.350 -1.359 1.00 97.94 97 CYS A O 1
ATOM 753 N N . 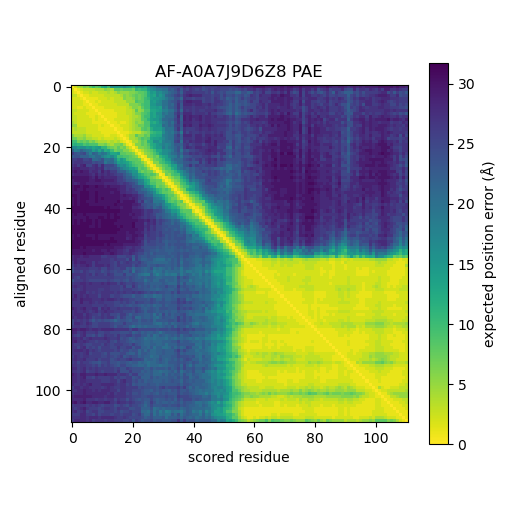LYS A 1 98 ? -9.139 2.756 -3.362 1.00 96.81 98 LYS A N 1
ATOM 754 C CA . LYS A 1 98 ? -9.537 3.964 -4.094 1.00 96.81 98 LYS A CA 1
ATOM 755 C C . LYS A 1 98 ? -10.94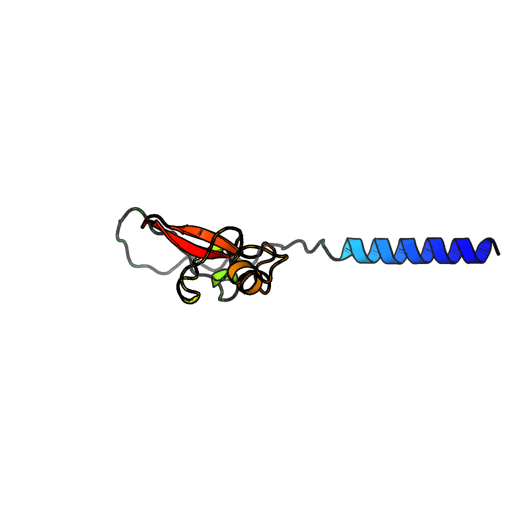7 3.839 -4.665 1.00 96.81 98 LYS A C 1
ATOM 757 O O . LYS A 1 98 ? -11.253 2.855 -5.326 1.00 96.81 98 LYS A O 1
ATOM 762 N N . LEU A 1 99 ? -11.778 4.865 -4.467 1.00 96.50 99 LEU A N 1
ATOM 763 C CA . LEU A 1 99 ? -13.067 4.993 -5.154 1.00 96.50 99 LEU A CA 1
ATOM 764 C C . LEU A 1 99 ? -12.837 5.352 -6.631 1.00 96.50 99 LEU A C 1
ATOM 766 O O . LEU A 1 99 ? -12.200 6.364 -6.934 1.00 96.50 99 LEU A O 1
ATOM 770 N N . ILE A 1 100 ? -13.357 4.525 -7.531 1.00 94.31 100 ILE A N 1
ATOM 771 C CA . ILE A 1 100 ? -13.326 4.722 -8.981 1.00 94.31 100 ILE A CA 1
ATOM 772 C C . ILE A 1 100 ? -14.583 5.482 -9.425 1.00 94.31 100 ILE A C 1
ATOM 774 O O . ILE A 1 100 ? -15.582 5.552 -8.708 1.00 94.31 100 ILE A O 1
ATOM 778 N N . SER A 1 101 ? -14.525 6.121 -10.595 1.00 90.19 101 SER A N 1
A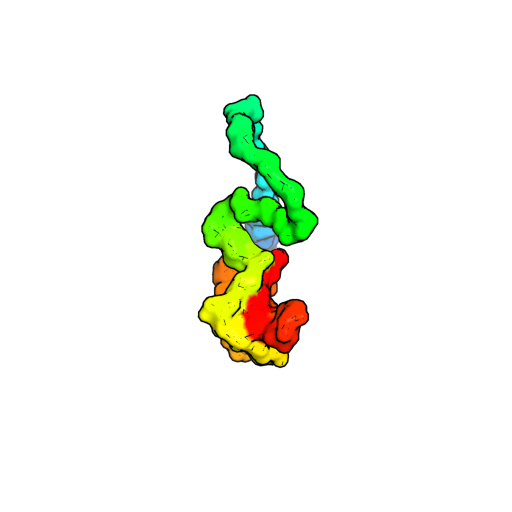TOM 779 C CA . SER A 1 101 ? -15.579 7.005 -11.112 1.00 90.19 101 SER A CA 1
ATOM 780 C C . SER A 1 101 ? -16.944 6.332 -11.304 1.00 90.19 101 SER A C 1
ATOM 782 O O . SER A 1 101 ? -17.958 7.023 -11.310 1.00 90.19 101 SER A O 1
ATOM 784 N N . ASP A 1 102 ? -16.988 5.010 -11.444 1.00 90.19 102 ASP A N 1
ATOM 785 C CA . ASP A 1 102 ? -18.207 4.196 -11.535 1.00 90.19 102 ASP A CA 1
ATOM 786 C C . ASP A 1 102 ? -18.780 3.780 -10.167 1.00 90.19 102 ASP A C 1
ATOM 788 O O . ASP A 1 102 ? -19.823 3.128 -10.091 1.00 90.19 102 ASP A O 1
ATOM 792 N N . GLY A 1 103 ? -18.147 4.216 -9.076 1.00 91.38 103 GLY A N 1
ATOM 793 C CA . GLY A 1 103 ? -18.662 4.095 -7.719 1.00 91.38 103 GLY A CA 1
ATOM 794 C C . GLY A 1 103 ? -18.232 2.833 -6.975 1.00 91.38 103 GLY A C 1
ATOM 795 O O . GLY A 1 103 ? -18.646 2.657 -5.827 1.00 91.38 103 GLY A O 1
ATOM 796 N N . HIS A 1 104 ? -17.413 1.955 -7.565 1.00 93.44 104 HIS A N 1
ATOM 797 C CA . HIS A 1 104 ? -16.788 0.863 -6.814 1.00 93.44 104 HIS A CA 1
ATOM 798 C C . HIS A 1 104 ? -15.377 1.219 -6.354 1.00 93.44 104 HIS A C 1
ATOM 800 O O . HIS A 1 104 ? -14.762 2.178 -6.810 1.00 93.44 104 HIS A O 1
ATOM 806 N N . HIS A 1 105 ? -14.876 0.437 -5.403 1.00 96.62 105 HIS A N 1
ATOM 807 C CA . HIS A 1 105 ? -13.535 0.604 -4.869 1.00 96.62 105 HIS A CA 1
ATOM 808 C C . HIS A 1 105 ? -12.582 -0.446 -5.435 1.00 96.62 105 HIS A C 1
ATOM 810 O O . HIS A 1 105 ? -12.921 -1.631 -5.451 1.00 96.62 105 HIS A O 1
ATOM 816 N N . GLU A 1 106 ? -11.390 -0.014 -5.837 1.00 96.94 106 GLU A N 1
ATOM 817 C CA . GLU A 1 106 ? -10.298 -0.871 -6.306 1.00 96.94 106 GLU A CA 1
ATOM 818 C C . GLU A 1 106 ? -9.021 -0.594 -5.520 1.00 96.94 106 GLU A C 1
ATOM 820 O O . GLU A 1 106 ? -8.780 0.525 -5.057 1.00 96.94 106 GLU A O 1
ATOM 825 N N . CYS A 1 107 ? -8.170 -1.610 -5.402 1.00 97.75 107 CYS A N 1
ATOM 826 C CA . CYS A 1 107 ? -6.820 -1.393 -4.908 1.00 97.75 107 CYS A CA 1
ATOM 827 C C . CYS A 1 107 ? -6.031 -0.554 -5.918 1.00 97.75 107 CYS A C 1
ATOM 829 O O . CYS A 1 107 ? -5.979 -0.881 -7.102 1.00 97.75 107 CYS A O 1
ATOM 831 N N . HIS A 1 108 ? -5.387 0.502 -5.441 1.00 96.81 108 HIS A N 1
ATOM 832 C CA . HIS A 1 108 ? -4.487 1.342 -6.217 1.00 96.81 108 HIS A CA 1
ATOM 833 C C . HIS A 1 108 ? -3.118 1.352 -5.545 1.00 96.81 108 HIS A C 1
ATOM 835 O O . HIS A 1 108 ? -3.014 1.770 -4.389 1.00 96.81 108 HIS A O 1
ATOM 841 N N . CYS A 1 109 ? -2.075 0.902 -6.241 1.00 96.88 109 CYS A N 1
ATOM 842 C CA . CYS A 1 109 ? -0.717 0.994 -5.715 1.00 96.88 109 CYS A CA 1
ATOM 843 C C . CYS A 1 109 ? -0.209 2.426 -5.860 1.00 96.88 109 CYS A C 1
ATOM 845 O O . CYS A 1 109 ? -0.224 2.990 -6.954 1.00 96.88 109 CYS A O 1
ATOM 847 N N . ALA A 1 110 ? 0.244 3.017 -4.759 1.00 90.38 110 ALA A N 1
ATOM 848 C CA . ALA A 1 110 ? 0.678 4.401 -4.750 1.00 90.38 110 ALA A CA 1
ATOM 849 C C . ALA A 1 110 ? 2.011 4.582 -5.497 1.00 90.38 110 ALA A C 1
ATOM 851 O O . ALA A 1 110 ? 2.895 3.721 -5.455 1.00 90.38 110 ALA A O 1
ATOM 852 N N . CYS A 1 111 ? 2.134 5.731 -6.167 1.00 84.88 111 CYS A N 1
ATOM 853 C CA . CYS A 1 111 ? 3.420 6.378 -6.402 1.00 84.88 111 CYS A CA 1
ATOM 854 C C . CYS A 1 111 ? 3.883 6.981 -5.074 1.00 84.88 111 CYS A C 1
ATOM 856 O O . CYS A 1 111 ? 5.095 7.024 -4.816 1.00 84.88 111 CYS A O 1
#

Solvent-accessible surface area (backbone atoms only — not comparable to full-atom values): 6927 Å² total; per-residue (Å²): 114,69,67,60,53,50,52,53,53,52,52,52,51,52,53,52,56,54,61,66,62,70,78,70,75,79,81,75,81,80,83,89,80,83,91,85,85,84,88,84,91,84,90,72,94,88,76,84,91,83,86,74,61,82,70,58,61,51,35,66,27,75,40,68,89,73,40,74,48,47,72,82,46,23,33,23,83,92,66,74,4,58,25,14,62,64,21,44,79,81,14,93,70,14,12,37,42,39,77,43,98,90,72,50,34,26,22,28,19,35,112

Secondary structure (DSSP, 8-state):
-HHHHHHHHHHHHHHHHHHHGGG----PPPPP------------S--------TTTTTTTSEEEEEEE--TTTTT-TTTT-HHHHHHHTT-TT-EEEEEPTTS-EEEEE--

Sequence (111 aa):
MAILKLLFSFLMLMIYLTSVRADTQIHNDSPIIDRNSPFYDDINEGAEPVAKSDAKSKCCNNHPELGKCIPGEDDNPDKDGKCWNYCIVDCERGGVCKLISDGHHECHCAC

Mean predicted aligned error: 17.44 Å

Radius of gyration: 22.97 Å; Cα contacts (8 Å, |Δi|>4): 130; chains: 1; bounding box: 58×22×70 Å

Organism: Gossypium gossypioides (NCBI:txid34282)

InterPro domains:
  IPR022618 Defensin-like protein 20-28 [PF10868] (58-111)
  IPR022618 Defensin-like protein 20-28 [PTHR34453] (1-111)

pLDDT: mean 77.07, std 20.78, range [35.75, 97.94]

Foldseek 3Di:
DVVVVVVVVVVVVVVVVVVVVPPPPPPDDDDDDDDDDDDDDDDDPDDDDDDDDDLVVQAQDWDCVLPFADFPALQDPVRVRVQQVVQVVSAVNTWGFDQDPVGTTTIHHYD